Protein AF-0000000086746750 (afdb_homodimer)

Structure (mmCIF, N/CA/C/O backbone):
data_AF-0000000086746750-model_v1
#
loop_
_entity.id
_entity.type
_entity.pdbx_description
1 polymer 'Uncharacterized protein'
#
loop_
_atom_site.group_PDB
_atom_site.id
_atom_site.type_symbol
_atom_site.label_atom_id
_atom_site.label_alt_id
_atom_site.label_comp_id
_atom_site.label_asym_id
_atom_site.label_entity_id
_atom_site.label_seq_id
_atom_site.pdbx_PDB_ins_code
_atom_site.Cartn_x
_atom_site.Cartn_y
_atom_site.Cartn_z
_atom_site.occupancy
_atom_site.B_iso_or_equiv
_atom_site.auth_seq_id
_atom_site.auth_comp_id
_atom_site.auth_asym_id
_atom_site.auth_atom_id
_atom_site.pdbx_PDB_model_num
ATOM 1 N N . MET A 1 1 ? -12.242 -5.637 13.117 1 70.31 1 MET A N 1
ATOM 2 C CA . MET A 1 1 ? -11.117 -4.723 12.969 1 70.31 1 MET A CA 1
ATOM 3 C C . MET A 1 1 ? -11.594 -3.305 12.688 1 70.31 1 MET A C 1
ATOM 5 O O . MET A 1 1 ? -12.648 -3.113 12.07 1 70.31 1 MET A O 1
ATOM 9 N N . ASN A 1 2 ? -10.992 -2.262 13.422 1 93.31 2 ASN A N 1
ATOM 10 C CA . ASN A 1 2 ? -11.391 -0.88 13.164 1 93.31 2 ASN A CA 1
ATOM 11 C C . ASN A 1 2 ? -11.062 -0.456 11.734 1 93.31 2 ASN A C 1
ATOM 13 O O . ASN A 1 2 ? -10.172 -1.025 11.109 1 93.31 2 ASN A O 1
ATOM 17 N N . LYS A 1 3 ? -11.914 0.39 11.195 1 97.69 3 LYS A N 1
ATOM 18 C CA . LYS A 1 3 ? -11.719 0.911 9.844 1 97.69 3 LYS A CA 1
ATOM 19 C C . LYS A 1 3 ? -11.109 2.311 9.875 1 97.69 3 LYS A C 1
ATOM 21 O O . LYS A 1 3 ? -11.312 3.059 10.836 1 97.69 3 LYS A O 1
ATOM 26 N N . CYS A 1 4 ? -10.328 2.596 8.82 1 98.25 4 CYS A N 1
ATOM 27 C CA . CYS A 1 4 ? -9.797 3.949 8.703 1 98.25 4 CYS A CA 1
ATOM 28 C C . CYS A 1 4 ? -10.93 4.969 8.602 1 98.25 4 CYS A C 1
ATOM 30 O O . CYS A 1 4 ? -11.977 4.68 8.023 1 98.25 4 CYS A O 1
ATOM 32 N N . GLN A 1 5 ? -10.68 6.188 9.156 1 97.38 5 GLN A N 1
ATOM 33 C CA . GLN A 1 5 ? -11.664 7.266 9.125 1 97.38 5 GLN A CA 1
ATOM 34 C C . GLN A 1 5 ? -11.008 8.609 8.82 1 97.38 5 GLN A C 1
ATOM 36 O O . GLN A 1 5 ? -9.953 8.922 9.375 1 97.38 5 GLN A O 1
ATOM 41 N N . LYS A 1 6 ? -11.68 9.375 7.898 1 94.88 6 LYS A N 1
ATOM 42 C CA . LYS A 1 6 ? -11.227 10.734 7.621 1 94.88 6 LYS A CA 1
ATOM 43 C C . LYS A 1 6 ? -11.984 11.75 8.469 1 94.88 6 LYS A C 1
ATOM 45 O O . LYS A 1 6 ? -13.203 11.672 8.602 1 94.88 6 LYS A O 1
ATOM 50 N N . ASN A 1 7 ? -11.305 12.516 9.078 1 92.69 7 ASN A N 1
ATOM 51 C CA . ASN A 1 7 ? -11.844 13.672 9.781 1 92.69 7 ASN A CA 1
ATOM 52 C C . ASN A 1 7 ? -11.203 14.969 9.297 1 92.69 7 ASN A C 1
ATOM 54 O O . ASN A 1 7 ? -10.219 15.438 9.867 1 92.69 7 ASN A O 1
ATOM 58 N N . GLY A 1 8 ? -11.875 15.602 8.242 1 88.69 8 GLY A N 1
ATOM 59 C CA . GLY A 1 8 ? -11.219 16.734 7.617 1 88.69 8 GLY A CA 1
ATOM 60 C C . GLY A 1 8 ? -9.883 16.391 6.988 1 88.69 8 GLY A C 1
ATOM 61 O O . GLY A 1 8 ? -9.82 15.547 6.086 1 88.69 8 GLY A O 1
ATOM 62 N N . ASN A 1 9 ? -8.875 16.984 7.535 1 90.06 9 ASN A N 1
ATOM 63 C CA . ASN A 1 9 ? -7.539 16.766 7 1 90.06 9 ASN A CA 1
ATOM 64 C C . ASN A 1 9 ? -6.777 15.727 7.828 1 90.06 9 ASN A C 1
ATOM 66 O O . ASN A 1 9 ? -5.582 15.516 7.613 1 90.06 9 ASN A O 1
ATOM 70 N N . LYS A 1 10 ? -7.488 15.156 8.766 1 93.69 10 LYS A N 1
ATOM 71 C CA . LYS A 1 10 ? -6.863 14.172 9.648 1 93.69 10 LYS A CA 1
ATOM 72 C C . LYS A 1 10 ? -7.348 12.758 9.328 1 93.69 10 LYS A C 1
ATOM 74 O O . LYS A 1 10 ? -8.461 12.57 8.844 1 93.69 10 LYS A O 1
ATOM 79 N N . LEU A 1 11 ? -6.441 11.812 9.602 1 96.06 11 LEU A N 1
ATOM 80 C CA . LEU A 1 11 ? -6.742 10.414 9.312 1 96.06 11 LEU A CA 1
ATOM 81 C C . LEU A 1 11 ? -6.559 9.555 10.555 1 96.06 11 LEU A C 1
ATOM 83 O O . LEU A 1 11 ? -5.516 9.617 11.211 1 96.06 11 LEU A O 1
ATOM 87 N N . THR A 1 12 ? -7.641 8.852 10.953 1 97.12 12 THR A N 1
ATOM 88 C CA . THR A 1 12 ? -7.52 7.75 11.898 1 97.12 12 THR A CA 1
ATOM 89 C C . THR A 1 12 ? -7.379 6.422 11.164 1 97.12 12 THR A C 1
ATOM 91 O O . THR A 1 12 ? -8.273 6.023 10.414 1 97.12 12 THR A O 1
ATOM 94 N N . VAL A 1 13 ? -6.285 5.773 11.43 1 97.5 13 VAL A N 1
ATOM 95 C CA . VAL A 1 13 ? -5.965 4.609 10.609 1 97.5 13 VAL A CA 1
ATOM 96 C C . VAL A 1 13 ? -6.398 3.334 11.32 1 97.5 13 VAL A C 1
ATOM 98 O O . VAL A 1 13 ? -6.434 3.287 12.555 1 97.5 13 VAL A O 1
ATOM 101 N N . CYS A 1 14 ? -6.754 2.314 10.539 1 98.31 14 CYS A N 1
ATOM 102 C CA . CYS A 1 14 ? -7.066 1.003 11.102 1 98.31 14 CYS A CA 1
ATOM 103 C C . CYS A 1 14 ? -5.816 0.346 11.672 1 98.31 14 CYS A C 1
ATOM 105 O O . CYS A 1 14 ? -4.699 0.796 11.422 1 98.31 14 CYS A O 1
ATOM 107 N N . SER A 1 15 ? -5.996 -0.675 12.461 1 97.62 15 SER A N 1
ATOM 108 C CA . SER A 1 15 ? -4.898 -1.319 13.172 1 97.62 15 SER A CA 1
ATOM 109 C C . SER A 1 15 ? -3.869 -1.89 12.203 1 97.62 15 SER A C 1
ATOM 111 O O . SER A 1 15 ? -2.664 -1.781 12.438 1 97.62 15 SER A O 1
ATOM 113 N N . ALA A 1 16 ? -4.316 -2.494 11.109 1 97.5 16 ALA A N 1
ATOM 114 C CA . ALA A 1 16 ? -3.406 -3.1 10.141 1 97.5 16 ALA A CA 1
ATOM 115 C C . ALA A 1 16 ? -2.549 -2.037 9.453 1 97.5 16 ALA A C 1
ATOM 117 O O . ALA A 1 16 ? -1.34 -2.217 9.289 1 97.5 16 ALA A O 1
ATOM 118 N N . LEU A 1 17 ? -3.182 -0.925 9.07 1 98.25 17 LEU A N 1
ATOM 119 C CA . LEU A 1 17 ? -2.426 0.16 8.453 1 98.25 17 LEU A CA 1
ATOM 120 C C . LEU A 1 17 ? -1.425 0.753 9.445 1 98.25 17 LEU A C 1
ATOM 122 O O . LEU A 1 17 ? -0.284 1.043 9.078 1 98.25 17 LEU A O 1
ATOM 126 N N . ALA A 1 18 ? -1.835 0.903 10.68 1 97.75 18 ALA A N 1
ATOM 127 C CA . ALA A 1 18 ? -0.944 1.432 11.711 1 97.75 18 ALA A CA 1
ATOM 128 C C . ALA A 1 18 ? 0.327 0.594 11.82 1 97.75 18 ALA A C 1
ATOM 130 O O . ALA A 1 18 ? 1.428 1.138 11.93 1 97.75 18 ALA A O 1
ATOM 131 N N . LYS A 1 19 ? 0.16 -0.667 11.75 1 97.19 19 LYS A N 1
ATOM 132 C CA . LYS A 1 19 ? 1.289 -1.584 11.875 1 97.19 19 LYS A CA 1
ATOM 133 C C . LYS A 1 19 ? 2.186 -1.525 10.641 1 97.19 19 LYS A C 1
ATOM 135 O O . LYS A 1 19 ? 3.383 -1.804 10.727 1 97.19 19 LYS A O 1
ATOM 140 N N . ALA A 1 20 ? 1.646 -1.158 9.492 1 97.69 20 ALA A N 1
ATOM 141 C CA . ALA A 1 20 ? 2.367 -1.161 8.227 1 97.69 20 ALA A CA 1
ATOM 142 C C . ALA A 1 20 ? 3.174 0.123 8.047 1 97.69 20 ALA A C 1
ATOM 144 O O . ALA A 1 20 ? 4.082 0.184 7.215 1 97.69 20 ALA A O 1
ATOM 145 N N . LEU A 1 21 ? 2.838 1.172 8.781 1 97.44 21 LEU A N 1
ATOM 146 C CA . LEU A 1 21 ? 3.492 2.467 8.625 1 97.44 21 LEU A CA 1
ATOM 147 C C . LEU A 1 21 ? 4.906 2.434 9.195 1 97.44 21 LEU A C 1
ATOM 149 O O . LEU A 1 21 ? 5.121 1.938 10.305 1 97.44 21 LEU A O 1
ATOM 153 N N . GLU A 1 22 ? 5.855 2.967 8.359 1 95.75 22 GLU A N 1
ATOM 154 C CA . GLU A 1 22 ? 7.23 3.139 8.812 1 95.75 22 GLU A CA 1
ATOM 155 C C . GLU A 1 22 ? 7.336 4.27 9.836 1 95.75 22 GLU A C 1
ATOM 157 O O . GLU A 1 22 ? 6.59 5.246 9.766 1 95.75 22 GLU A O 1
ATOM 162 N N . PHE A 1 23 ? 8.266 4.09 10.633 1 90.25 23 PHE A N 1
ATOM 163 C CA . PHE A 1 23 ? 8.539 5.156 11.594 1 90.25 23 PHE A CA 1
ATOM 164 C C . PHE A 1 23 ? 9.32 6.289 10.945 1 90.25 23 PHE A C 1
ATOM 166 O O . PHE A 1 23 ? 10.234 6.043 10.156 1 90.25 23 PHE A O 1
ATOM 173 N N . GLY A 1 24 ? 8.914 7.504 11.273 1 87.81 24 GLY A N 1
ATOM 174 C CA . GLY A 1 24 ? 9.68 8.648 10.812 1 87.81 24 GLY A CA 1
ATOM 175 C C . GLY A 1 24 ? 9.305 9.094 9.406 1 87.81 24 GLY A C 1
ATOM 176 O O . GLY A 1 24 ? 8.367 8.562 8.812 1 87.81 24 GLY A O 1
ATOM 177 N N . SER A 1 25 ? 10.016 10.148 8.93 1 90.62 25 SER A N 1
ATOM 178 C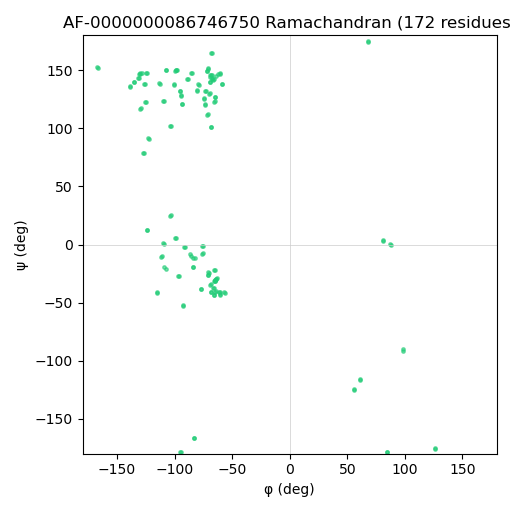 CA . SER A 1 25 ? 9.82 10.68 7.582 1 90.62 25 SER A CA 1
ATOM 179 C C . SER A 1 25 ? 10.719 9.961 6.574 1 90.62 25 SER A C 1
ATOM 181 O O . SER A 1 25 ? 11.867 9.648 6.875 1 90.62 25 SER A O 1
ATOM 183 N N . PRO A 1 26 ? 10.148 9.758 5.422 1 92.06 26 PRO A N 1
ATOM 184 C CA . PRO A 1 26 ? 10.953 9.07 4.41 1 92.06 26 PRO A CA 1
ATOM 185 C C . PRO A 1 26 ? 12.109 9.93 3.898 1 92.06 26 PRO A C 1
ATOM 187 O O . PRO A 1 26 ? 12 11.156 3.869 1 92.06 26 PRO A O 1
ATOM 190 N N . THR A 1 27 ? 13.172 9.219 3.617 1 90.69 27 THR A N 1
ATOM 191 C CA . THR A 1 27 ? 14.266 9.812 2.85 1 90.69 27 THR A CA 1
ATOM 192 C C . THR A 1 27 ? 14.125 9.477 1.367 1 90.69 27 THR A C 1
ATOM 194 O O . THR A 1 27 ? 13.188 8.789 0.965 1 90.69 27 THR A O 1
ATOM 197 N N . LYS A 1 28 ? 15.031 9.906 0.533 1 89.62 28 LYS A N 1
ATOM 198 C CA . LYS A 1 28 ? 14.969 9.688 -0.909 1 89.62 28 LYS A CA 1
ATOM 199 C C . LYS A 1 28 ? 15.094 8.203 -1.245 1 89.62 28 LYS A C 1
ATOM 201 O O . LYS A 1 28 ? 14.672 7.77 -2.318 1 89.62 28 LYS A O 1
ATOM 206 N N . ARG A 1 29 ? 15.648 7.41 -0.374 1 91.94 29 ARG A N 1
ATOM 207 C CA . ARG A 1 29 ? 15.883 6 -0.67 1 91.94 29 ARG A CA 1
ATOM 208 C C . ARG A 1 29 ? 14.945 5.109 0.146 1 91.94 29 ARG A C 1
ATOM 210 O O . ARG A 1 29 ? 15.008 3.885 0.046 1 91.94 29 ARG A O 1
ATOM 217 N N . SER A 1 30 ? 14.188 5.754 0.868 1 94.06 30 SER A N 1
ATOM 218 C CA . SER A 1 30 ? 13.297 5 1.743 1 94.06 30 SER A CA 1
ATOM 219 C C . SER A 1 30 ? 12.273 4.203 0.939 1 94.06 30 SER A C 1
ATOM 221 O O . SER A 1 30 ? 11.789 4.664 -0.097 1 94.06 30 SER A O 1
ATOM 223 N N . LYS A 1 31 ? 12 3.004 1.458 1 95.38 31 LYS A N 1
ATOM 224 C CA . LYS A 1 31 ? 10.906 2.186 0.933 1 95.38 31 LYS A CA 1
ATOM 225 C C . LYS A 1 31 ? 9.93 1.796 2.037 1 95.38 31 LYS A C 1
ATOM 227 O O . LYS A 1 31 ? 10.32 1.642 3.195 1 95.38 31 LYS A O 1
ATOM 232 N N . GLY A 1 32 ? 8.68 1.686 1.651 1 96.81 32 GLY A N 1
ATOM 233 C CA . GLY A 1 32 ? 7.637 1.344 2.609 1 96.81 32 GLY A CA 1
ATOM 234 C C . GLY A 1 32 ? 6.484 2.33 2.615 1 96.81 32 GLY A C 1
ATOM 235 O O . GLY A 1 32 ? 6.383 3.18 1.729 1 96.81 32 GLY A O 1
ATOM 236 N N . LEU A 1 33 ? 5.566 2.162 3.488 1 97.69 33 LEU A N 1
ATOM 237 C CA . LEU A 1 33 ? 4.418 3.041 3.699 1 97.69 33 LEU A CA 1
ATOM 238 C C . LEU A 1 33 ? 4.703 4.047 4.812 1 97.69 33 LEU A C 1
ATOM 240 O O . LEU A 1 33 ? 5.195 3.676 5.879 1 97.69 33 LEU A O 1
ATOM 244 N N . PHE A 1 34 ? 4.395 5.32 4.492 1 97.31 34 PHE A N 1
ATOM 245 C CA . PHE A 1 34 ? 4.715 6.383 5.438 1 97.31 34 PHE A CA 1
ATOM 246 C C . PHE A 1 34 ? 3.508 7.281 5.672 1 97.31 34 PHE A C 1
ATOM 248 O O . PHE A 1 34 ? 2.688 7.473 4.77 1 97.31 34 PHE A O 1
ATOM 255 N N . LEU A 1 35 ? 3.406 7.777 6.848 1 96.5 35 LEU A N 1
ATOM 256 C CA . LEU A 1 35 ? 2.535 8.891 7.215 1 96.5 35 LEU A CA 1
ATOM 257 C C . LEU A 1 35 ? 3.322 9.984 7.918 1 96.5 35 LEU A C 1
ATOM 259 O O . LEU A 1 35 ? 3.277 10.102 9.148 1 96.5 35 LEU A O 1
ATOM 263 N N . PRO A 1 36 ? 4.012 10.75 7.074 1 91.62 36 PRO A N 1
ATOM 264 C CA . PRO A 1 36 ? 4.855 11.773 7.703 1 91.62 36 PRO A CA 1
ATOM 265 C C . PRO A 1 36 ? 4.043 12.859 8.398 1 91.62 36 PRO A C 1
ATOM 267 O O . PRO A 1 36 ? 2.961 13.227 7.934 1 91.62 36 PRO A O 1
ATOM 270 N N . MET A 1 37 ? 4.559 13.258 9.453 1 87.19 37 MET A N 1
ATOM 271 C CA . MET A 1 37 ? 3.953 14.406 10.133 1 87.19 37 MET A CA 1
ATOM 272 C C . MET A 1 37 ? 4.262 15.703 9.391 1 87.19 37 MET A C 1
ATOM 274 O O . MET A 1 37 ? 5.418 15.977 9.062 1 87.19 37 MET A O 1
ATOM 278 N N . ARG A 1 38 ? 3.229 16.438 9.039 1 85.06 38 ARG A N 1
ATOM 279 C CA . ARG A 1 38 ? 3.371 17.734 8.383 1 85.06 38 ARG A CA 1
ATOM 280 C C . ARG A 1 38 ? 2.889 18.859 9.289 1 85.06 38 ARG A C 1
ATOM 282 O O . ARG A 1 38 ? 1.934 18.688 10.047 1 85.06 38 ARG A O 1
ATOM 289 N N . PHE A 1 39 ? 3.641 19.922 9.297 1 85.88 39 PHE A N 1
ATOM 290 C CA . PHE A 1 39 ? 3.273 21.078 10.102 1 85.88 39 PHE A CA 1
ATOM 291 C C . PHE A 1 39 ? 3.217 22.344 9.25 1 85.88 39 PHE A C 1
ATOM 293 O O . PHE A 1 39 ? 4.008 22.5 8.312 1 85.88 39 PHE A O 1
ATOM 300 N N . ASN A 1 40 ? 2.119 23.141 9.57 1 83.44 40 ASN A N 1
ATOM 301 C CA . ASN A 1 40 ? 2.107 24.484 9.008 1 83.44 40 ASN A CA 1
ATOM 302 C C . ASN A 1 40 ? 3.154 25.375 9.664 1 83.44 40 ASN A C 1
ATOM 304 O O . ASN A 1 40 ? 3.025 25.734 10.844 1 83.44 40 ASN A O 1
ATOM 308 N N . ILE A 1 41 ? 4.113 25.703 8.875 1 84.5 41 ILE A N 1
ATOM 309 C CA . ILE A 1 41 ? 5.234 26.438 9.445 1 84.5 41 ILE A CA 1
ATOM 310 C C . ILE A 1 41 ? 4.758 27.797 9.945 1 84.5 41 ILE A C 1
ATOM 312 O O . ILE A 1 41 ? 5.293 28.328 10.922 1 84.5 41 ILE A O 1
ATOM 316 N N . LYS A 1 42 ? 3.766 28.312 9.336 1 87.81 42 LYS A N 1
ATOM 317 C CA . LYS A 1 42 ? 3.271 29.641 9.688 1 87.81 42 LYS A CA 1
ATOM 318 C C . LYS A 1 42 ? 2.455 29.594 10.977 1 87.81 42 LYS A C 1
ATOM 320 O O . LYS A 1 42 ? 2.555 30.5 11.812 1 87.81 42 LYS A O 1
ATOM 325 N N . THR A 1 43 ? 1.677 28.578 11.18 1 87.38 43 THR A N 1
ATOM 326 C CA . THR A 1 43 ? 0.743 28.531 12.297 1 87.38 43 THR A CA 1
ATOM 327 C C . THR A 1 43 ? 1.212 27.547 13.367 1 87.38 43 THR A C 1
ATOM 329 O O . THR A 1 43 ? 0.784 27.625 14.516 1 87.38 43 THR A O 1
ATOM 332 N N . GLY A 1 44 ? 2.033 26.656 13.008 1 84.94 44 GLY A N 1
ATOM 333 C CA . GLY A 1 44 ? 2.486 25.625 13.914 1 84.94 44 GLY A CA 1
ATOM 334 C C . GLY A 1 44 ? 1.502 24.469 14.047 1 84.94 44 GLY A C 1
ATOM 335 O O . GLY A 1 44 ? 1.748 23.516 14.789 1 84.94 44 GLY A O 1
ATOM 336 N N . GLU A 1 45 ? 0.424 24.531 13.289 1 87 45 GLU A N 1
ATOM 337 C CA . GLU A 1 45 ? -0.6 23.5 13.367 1 87 45 GLU A CA 1
ATOM 338 C C . GLU A 1 45 ? -0.259 22.312 12.469 1 87 45 GLU A C 1
ATOM 340 O O . GLU A 1 45 ? 0.386 22.484 11.43 1 87 45 GLU A O 1
ATOM 345 N N . PRO A 1 46 ? -0.71 21.125 12.992 1 87.19 46 PRO A N 1
ATOM 346 C CA . PRO A 1 46 ? -0.494 19.969 12.117 1 87.19 46 PRO A CA 1
ATOM 347 C C . PRO A 1 46 ? -1.171 20.109 10.758 1 87.19 46 PRO A C 1
ATOM 349 O O . PRO A 1 46 ? -2.281 20.641 10.672 1 87.19 46 PRO A O 1
ATOM 352 N N . GLY A 1 47 ? -0.378 19.688 9.781 1 89.12 47 GLY A N 1
ATOM 353 C CA . GLY A 1 47 ? -0.894 19.75 8.422 1 89.12 47 GLY A CA 1
ATOM 354 C C . GLY A 1 47 ? -1.754 18.547 8.062 1 89.12 47 GLY A C 1
ATOM 355 O O . GLY A 1 47 ? -2.295 17.875 8.945 1 89.12 47 GLY A O 1
ATOM 356 N N . THR A 1 48 ? -2.047 18.375 6.777 1 92.5 48 THR A N 1
ATOM 357 C CA . THR A 1 48 ? -2.881 17.297 6.234 1 92.5 48 THR A CA 1
ATOM 358 C C . THR A 1 48 ? -2.178 15.953 6.344 1 92.5 48 THR A C 1
ATOM 360 O O . THR A 1 48 ? -0.98 15.852 6.07 1 92.5 48 THR A O 1
ATOM 363 N N . ASP A 1 49 ? -2.938 14.961 6.895 1 94 49 ASP A N 1
ATOM 364 C CA . ASP A 1 49 ? -2.418 13.594 6.91 1 94 49 ASP A CA 1
ATOM 365 C C . ASP A 1 49 ? -2.461 12.977 5.516 1 94 49 ASP A C 1
ATOM 367 O O . ASP A 1 49 ? -3.523 12.906 4.895 1 94 49 ASP A O 1
ATOM 371 N N . ILE A 1 50 ? -1.275 12.578 5.016 1 94.81 50 ILE A N 1
ATOM 372 C CA . ILE A 1 50 ? -1.17 11.938 3.709 1 94.81 50 ILE A CA 1
ATOM 373 C C . ILE A 1 50 ? -0.344 10.656 3.83 1 94.81 50 ILE A C 1
ATOM 375 O O . ILE A 1 50 ? 0.823 10.703 4.223 1 94.81 50 ILE A O 1
ATOM 379 N N . VAL A 1 51 ? -1.051 9.578 3.531 1 97 51 VAL A N 1
ATOM 380 C CA . VAL A 1 51 ? -0.293 8.336 3.463 1 97 51 VAL A CA 1
ATOM 381 C C . VAL A 1 51 ? 0.419 8.242 2.115 1 97 51 VAL A C 1
ATOM 383 O O . VAL A 1 51 ? -0.186 8.477 1.067 1 97 51 VAL A O 1
ATOM 386 N N . GLN A 1 52 ? 1.647 7.914 2.168 1 96.56 52 GLN A N 1
ATOM 387 C CA . GLN A 1 52 ? 2.385 7.805 0.913 1 96.56 52 GLN A CA 1
ATOM 388 C C . GLN A 1 52 ? 3.143 6.484 0.832 1 96.56 52 GLN A C 1
ATOM 390 O O . GLN A 1 52 ? 3.605 5.965 1.85 1 96.56 52 GLN A O 1
ATOM 395 N N . LEU A 1 53 ? 3.252 6.016 -0.372 1 97.81 53 LEU A N 1
ATOM 396 C CA . LEU A 1 53 ? 3.98 4.789 -0.672 1 97.81 53 LEU A CA 1
ATOM 397 C C . LEU A 1 53 ? 5.277 5.094 -1.417 1 97.81 53 LEU A C 1
ATOM 399 O O . LEU A 1 53 ? 5.273 5.855 -2.387 1 97.81 53 LEU A O 1
ATOM 403 N N . HIS A 1 54 ? 6.387 4.633 -0.834 1 97.56 54 HIS A N 1
ATOM 404 C CA . HIS A 1 54 ? 7.672 4.617 -1.527 1 97.56 54 HIS A CA 1
ATOM 405 C C . HIS A 1 54 ? 8.023 3.213 -1.998 1 97.56 54 HIS A C 1
ATOM 407 O O . HIS A 1 54 ? 8.406 2.359 -1.189 1 97.56 54 HIS A O 1
ATOM 413 N N . SER A 1 55 ? 7.828 3.002 -3.26 1 97.25 55 SER A N 1
ATOM 414 C CA . SER A 1 55 ? 8.023 1.679 -3.842 1 97.25 55 SER A CA 1
ATOM 415 C C . SER A 1 55 ? 8.047 1.741 -5.363 1 97.25 55 SER A C 1
ATOM 417 O O . SER A 1 55 ? 7.375 2.584 -5.965 1 97.25 55 SER A O 1
ATOM 419 N N . GLY A 1 56 ? 8.75 0.791 -6.008 1 95.75 56 GLY A N 1
ATOM 420 C CA . GLY A 1 56 ? 8.789 0.727 -7.461 1 95.75 56 GLY A CA 1
ATOM 421 C C . GLY A 1 56 ? 9.258 2.02 -8.102 1 95.75 56 GLY A C 1
ATOM 422 O O . GLY A 1 56 ? 10.312 2.553 -7.738 1 95.75 56 GLY A O 1
ATOM 423 N N . GLU A 1 57 ? 8.438 2.521 -8.961 1 95.75 57 GLU A N 1
ATOM 424 C CA . GLU A 1 57 ? 8.789 3.746 -9.664 1 95.75 57 GLU A CA 1
ATOM 425 C C . GLU A 1 57 ? 8.625 4.969 -8.773 1 95.75 57 GLU A C 1
ATOM 427 O O . GLU A 1 57 ? 9.055 6.07 -9.125 1 95.75 57 GLU A O 1
ATOM 432 N N . PHE A 1 58 ? 8.078 4.781 -7.648 1 94.31 58 PHE A N 1
ATOM 433 C CA . PHE A 1 58 ? 7.77 5.914 -6.785 1 94.31 58 PHE A CA 1
ATOM 434 C C . PHE A 1 58 ? 8.789 6.031 -5.656 1 94.31 58 PHE A C 1
ATOM 436 O O . PHE A 1 58 ? 8.477 6.539 -4.582 1 94.31 58 PHE A O 1
ATOM 443 N N . ILE A 1 59 ? 9.914 5.562 -5.855 1 85.81 59 ILE A N 1
ATOM 444 C CA . ILE A 1 59 ? 10.992 5.785 -4.898 1 85.81 59 ILE A CA 1
ATOM 445 C C . ILE A 1 59 ? 11.398 7.258 -4.914 1 85.81 59 ILE A C 1
ATOM 447 O O . ILE A 1 59 ? 11.352 7.91 -5.957 1 85.81 59 ILE A O 1
ATOM 451 N N . GLY A 1 60 ? 11.805 7.848 -3.754 1 86.38 60 GLY A N 1
ATOM 452 C CA . GLY A 1 60 ? 12.125 9.266 -3.664 1 86.38 60 GLY A CA 1
ATOM 453 C C . GLY A 1 60 ? 10.984 10.094 -3.104 1 86.38 60 GLY A C 1
ATOM 454 O O . GLY A 1 60 ? 10.758 10.109 -1.891 1 86.38 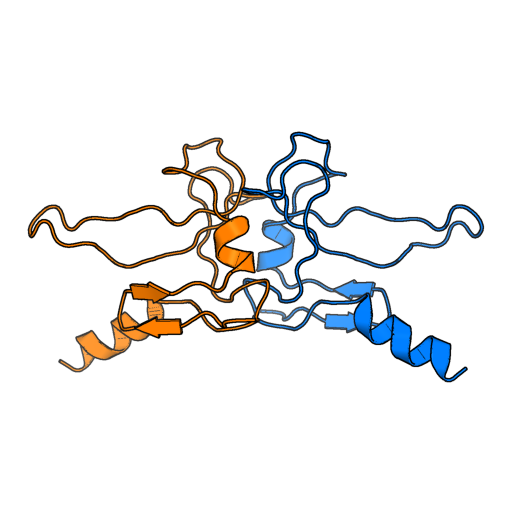60 GLY A O 1
ATOM 455 N N . SER A 1 61 ? 10.148 10.586 -4.086 1 86.81 61 SER A N 1
ATOM 456 C CA . SER A 1 61 ? 9.102 11.5 -3.65 1 86.81 61 SER A CA 1
ATOM 457 C C . SER A 1 61 ? 7.895 10.742 -3.111 1 86.81 61 SER A C 1
ATOM 459 O O . SER A 1 61 ? 7.047 11.328 -2.426 1 86.81 61 SER A O 1
ATOM 461 N N . GLY A 1 62 ? 7.883 9.453 -3.344 1 93.31 62 GLY A N 1
ATOM 462 C CA . GLY A 1 62 ? 6.715 8.688 -2.949 1 93.31 62 GLY A CA 1
ATOM 463 C C . GLY A 1 62 ? 5.48 9.016 -3.768 1 93.31 62 GLY A C 1
ATOM 464 O O . GLY A 1 62 ? 5.539 9.836 -4.688 1 93.31 62 GLY A O 1
ATOM 465 N N . VAL A 1 63 ? 4.441 8.281 -3.508 1 96.06 63 VAL A N 1
ATOM 466 C CA . VAL A 1 63 ? 3.141 8.516 -4.125 1 96.06 63 VAL A CA 1
ATOM 467 C C . VAL A 1 63 ? 2.043 8.43 -3.068 1 96.06 63 VAL A C 1
ATOM 469 O O . VAL A 1 63 ? 2.098 7.574 -2.18 1 96.06 63 VAL A O 1
ATOM 472 N N . MET A 1 64 ? 1.105 9.344 -3.221 1 95.94 64 MET A N 1
ATOM 473 C CA . MET A 1 64 ? -0.027 9.312 -2.301 1 95.94 64 MET A CA 1
ATOM 474 C C . MET A 1 64 ? -0.9 8.086 -2.555 1 95.94 64 MET A C 1
ATOM 476 O O . MET A 1 64 ? -1.153 7.727 -3.705 1 95.94 64 MET A O 1
ATOM 480 N N . VAL A 1 65 ? -1.363 7.5 -1.422 1 96.38 65 VAL A N 1
ATOM 481 C CA . VAL A 1 65 ? -2.289 6.375 -1.509 1 96.38 65 VAL A CA 1
ATOM 482 C C . VAL A 1 65 ? -3.715 6.855 -1.252 1 96.38 65 VAL A C 1
ATOM 484 O O . VAL A 1 65 ? -3.957 7.629 -0.322 1 96.38 65 VAL A O 1
ATOM 487 N N . ASP A 1 66 ? -4.652 6.344 -2.072 1 96.62 66 ASP A N 1
ATOM 488 C CA . ASP A 1 66 ? -6.023 6.84 -2.016 1 96.62 66 ASP A CA 1
ATOM 489 C C . ASP A 1 66 ? -6.895 5.949 -1.135 1 96.62 66 ASP A C 1
ATOM 491 O O . ASP A 1 66 ? -7.887 6.406 -0.567 1 96.62 66 ASP A O 1
ATOM 495 N N . TYR A 1 67 ? -6.539 4.73 -1.036 1 98.06 67 TYR A N 1
ATOM 496 C CA . TYR A 1 67 ? -7.34 3.75 -0.312 1 98.06 67 TYR A CA 1
ATOM 497 C C . TYR A 1 67 ? -6.477 2.941 0.65 1 98.06 67 TYR A C 1
ATOM 499 O O . TYR A 1 67 ? -5.328 2.623 0.343 1 98.06 67 TYR A O 1
ATOM 507 N N . CYS A 1 68 ? -7.051 2.625 1.783 1 98.5 68 CYS A N 1
ATOM 508 C CA . CYS A 1 68 ? -6.359 1.733 2.705 1 98.5 68 CYS A CA 1
ATOM 509 C C . CYS A 1 68 ? -6.199 0.342 2.105 1 98.5 68 CYS A C 1
ATOM 511 O O . CYS A 1 68 ? -7.188 -0.293 1.731 1 98.5 68 CYS A O 1
ATOM 513 N N . PRO A 1 69 ? -5.031 -0.135 2.092 1 98.19 69 PRO A N 1
ATOM 514 C CA . PRO A 1 69 ? -4.836 -1.441 1.459 1 98.19 69 PRO A CA 1
ATOM 515 C C . PRO A 1 69 ? -5.328 -2.598 2.324 1 98.19 69 PRO A C 1
ATOM 517 O O . PRO A 1 69 ? -5.352 -3.744 1.874 1 98.19 69 PRO A O 1
ATOM 520 N N . PHE A 1 70 ? -5.812 -2.355 3.477 1 98 70 PHE A N 1
ATOM 521 C CA . PHE A 1 70 ? -6.191 -3.422 4.395 1 98 70 PHE A CA 1
ATOM 522 C C . PHE A 1 70 ? -7.691 -3.412 4.645 1 98 70 PHE A C 1
ATOM 524 O O . PHE A 1 70 ? -8.328 -4.469 4.676 1 98 70 PHE A O 1
ATOM 531 N N . CYS A 1 71 ? -8.227 -2.217 4.805 1 97.94 71 CYS A N 1
ATOM 532 C CA . CYS A 1 71 ? -9.648 -2.199 5.129 1 97.94 71 CYS A CA 1
ATOM 533 C C . CYS A 1 71 ? -10.469 -1.638 3.973 1 97.94 71 CYS A C 1
ATOM 535 O O . CYS A 1 71 ? -11.703 -1.634 4.023 1 97.94 71 CYS A O 1
ATOM 537 N N . GLY A 1 72 ? -9.836 -1.064 2.959 1 97.75 72 GLY A N 1
ATOM 538 C CA . GLY A 1 72 ? -10.5 -0.691 1.719 1 97.75 72 GLY A CA 1
ATOM 539 C C . GLY A 1 72 ? -11.109 0.699 1.761 1 97.75 72 GLY A C 1
ATOM 540 O O . GLY A 1 72 ? -11.617 1.191 0.75 1 97.75 72 GLY A O 1
ATOM 541 N N . GLN A 1 73 ? -10.977 1.369 2.869 1 98.25 73 GLN A N 1
ATOM 542 C CA . GLN A 1 73 ? -11.586 2.689 3.014 1 98.25 73 GLN A CA 1
ATOM 543 C C . GLN A 1 73 ? -10.852 3.729 2.174 1 98.25 73 GLN A C 1
ATOM 545 O O . GLN A 1 73 ? -9.633 3.645 2.002 1 98.25 73 GLN A O 1
ATOM 550 N N . ASP A 1 74 ? -11.578 4.758 1.692 1 97.19 74 ASP A N 1
ATOM 551 C CA . ASP A 1 74 ? -10.992 5.957 1.105 1 97.19 74 ASP A CA 1
ATOM 552 C C . ASP A 1 74 ? -10.211 6.758 2.148 1 97.19 74 ASP A C 1
ATOM 554 O O . ASP A 1 74 ? -10.773 7.172 3.166 1 97.19 74 ASP A O 1
ATOM 558 N N . ILE A 1 75 ? -8.953 6.98 1.86 1 97.25 75 ILE A N 1
ATOM 559 C CA . ILE A 1 75 ? -8.156 7.672 2.871 1 97.25 75 ILE A CA 1
ATOM 560 C C . ILE A 1 75 ? -7.527 8.922 2.268 1 97.25 75 ILE A C 1
ATOM 562 O O . ILE A 1 75 ? -6.578 9.477 2.824 1 97.25 75 ILE A O 1
ATOM 566 N N . ASP A 1 76 ? -7.941 9.375 1.08 1 95.94 76 ASP A N 1
ATOM 567 C CA . ASP A 1 76 ? -7.5 10.609 0.449 1 95.94 76 ASP A CA 1
ATOM 568 C C . ASP A 1 76 ? -8.008 11.828 1.214 1 95.94 76 ASP A C 1
ATOM 570 O O . ASP A 1 76 ? -9.172 12.219 1.077 1 95.94 76 ASP A O 1
ATOM 574 N N . THR A 1 77 ? -7.191 12.383 1.962 1 94.19 77 THR A N 1
ATOM 575 C CA . THR A 1 77 ? -7.566 13.539 2.762 1 94.19 77 THR A CA 1
ATOM 576 C C . THR A 1 77 ? -7.27 14.836 2.008 1 94.19 77 THR A C 1
ATOM 578 O O . THR A 1 77 ? -7.5 15.93 2.527 1 94.19 77 THR A O 1
ATOM 581 N N . VAL A 1 78 ? -6.723 14.805 0.833 1 89 78 VAL A N 1
ATOM 582 C CA . VAL A 1 78 ? -6.297 15.969 0.074 1 89 78 VAL A CA 1
ATOM 583 C C . VAL A 1 78 ? -7.418 16.422 -0.861 1 89 78 VAL A C 1
ATOM 585 O O . VAL A 1 78 ? -7.73 17.609 -0.938 1 89 78 VAL A O 1
ATOM 588 N N . SER A 1 79 ? -8.008 15.539 -1.719 1 78.75 79 SER A N 1
ATOM 589 C CA . SER A 1 79 ? -8.984 15.883 -2.748 1 78.75 79 SER A CA 1
ATOM 590 C C . SER A 1 79 ? -10.234 16.516 -2.141 1 78.75 79 SER A C 1
ATOM 592 O O . SER A 1 79 ? -10.875 17.359 -2.768 1 78.75 79 SER A O 1
ATOM 594 N N . HIS A 1 80 ? -10.758 15.992 -1.051 1 61.56 80 HIS A N 1
ATOM 595 C CA . HIS A 1 80 ? -11.992 16.594 -0.557 1 61.56 80 HIS A CA 1
ATOM 596 C C . HIS A 1 80 ? -11.727 17.984 0.021 1 61.56 80 HIS A C 1
ATOM 598 O O . HIS A 1 80 ? -12.672 18.75 0.278 1 61.56 80 HIS A O 1
ATOM 604 N N . GLN A 1 81 ? -10.531 18.125 0.408 1 57.97 81 GLN A N 1
ATOM 605 C CA . GLN A 1 81 ? -10.281 19.469 0.927 1 57.97 81 GLN A CA 1
ATOM 606 C C . GLN A 1 81 ? -10.445 20.531 -0.165 1 57.97 81 GLN A C 1
ATOM 608 O O . GLN A 1 81 ? -10.852 21.656 0.113 1 57.97 81 GLN A O 1
ATOM 613 N N . LYS A 1 82 ? -10.188 20.156 -1.368 1 50.66 82 LYS A N 1
ATOM 614 C CA . LYS A 1 82 ? -10.289 21.172 -2.412 1 50.66 82 LYS A CA 1
ATOM 615 C C . LYS A 1 82 ? -11.734 21.625 -2.584 1 50.66 82 LYS A C 1
ATOM 617 O O . LYS A 1 82 ? -11.984 22.781 -2.92 1 50.66 82 LYS A O 1
ATOM 622 N N . HIS A 1 83 ? -12.594 20.719 -2.461 1 46.94 83 HIS A N 1
ATOM 623 C CA . HIS A 1 83 ? -13.93 21.203 -2.766 1 46.94 83 HIS A CA 1
ATOM 624 C C . HIS A 1 83 ? -14.414 22.188 -1.694 1 46.94 83 HIS A C 1
ATOM 626 O O . HIS A 1 83 ? -15.32 22.984 -1.94 1 46.94 83 HIS A O 1
ATOM 632 N N . SER A 1 84 ? -14 21.875 -0.534 1 43.81 84 SER A N 1
ATOM 633 C CA . SER A 1 84 ? -14.594 22.781 0.444 1 43.81 84 SER A CA 1
ATOM 634 C C . SER A 1 84 ? -14.039 24.203 0.285 1 43.81 84 SER A C 1
ATOM 636 O O . SER A 1 84 ? -14.727 25.172 0.594 1 43.81 84 SER A O 1
ATOM 638 N N . LYS A 1 85 ? -12.742 24.359 0.047 1 43.75 85 LYS A N 1
ATOM 639 C CA . LYS A 1 85 ? -12.297 25.75 0.006 1 43.75 85 LYS A CA 1
ATOM 640 C C . LYS A 1 85 ? -12.922 26.5 -1.17 1 43.75 85 LYS A C 1
ATOM 642 O O . LYS A 1 85 ? -12.836 27.734 -1.255 1 43.75 85 LYS A O 1
ATOM 647 N N . ALA A 1 86 ? -13.203 25.844 -2.283 1 43.88 86 ALA A N 1
ATOM 648 C CA . ALA A 1 86 ? -13.719 26.625 -3.408 1 43.88 86 ALA A CA 1
ATOM 649 C C . ALA A 1 86 ? -15.086 27.219 -3.078 1 43.88 86 ALA A C 1
ATOM 651 O O . ALA A 1 86 ? -15.484 28.234 -3.658 1 43.88 86 ALA A O 1
ATOM 652 N N . ASN A 1 87 ? -15.719 26.547 -2.32 1 40.91 87 ASN A N 1
ATOM 653 C CA . ASN A 1 87 ? -17.047 27.109 -2.115 1 40.91 87 ASN A CA 1
ATOM 654 C C . ASN A 1 87 ? -17.047 28.172 -1.01 1 40.91 87 ASN A C 1
ATOM 656 O O . ASN A 1 87 ? -18.109 28.656 -0.608 1 40.91 87 ASN A O 1
ATOM 660 N N . GLU A 1 88 ? -15.867 28.172 -0.356 1 37.09 88 GLU A N 1
ATOM 661 C CA . GLU A 1 88 ? -15.93 29.312 0.562 1 37.09 88 GLU A CA 1
ATOM 662 C C . GLU A 1 88 ? -15.438 30.594 -0.105 1 37.09 88 GLU A C 1
ATOM 664 O O . GLU A 1 88 ? -14.508 30.562 -0.912 1 37.09 88 GLU A O 1
ATOM 669 N N . MET B 1 1 ? -8.516 5.746 -15.852 1 69.94 1 MET B N 1
ATOM 670 C CA . MET B 1 1 ? -7.48 4.805 -15.43 1 69.94 1 MET B CA 1
ATOM 671 C C . MET B 1 1 ? -8.062 3.406 -15.242 1 69.94 1 MET B C 1
ATOM 673 O O . MET B 1 1 ? -9.234 3.258 -14.906 1 69.94 1 MET B O 1
ATOM 677 N N . ASN B 1 2 ? -7.312 2.326 -15.781 1 93.19 2 ASN B N 1
ATOM 678 C CA . ASN B 1 2 ? -7.805 0.961 -15.617 1 93.19 2 ASN B CA 1
ATOM 679 C C . ASN B 1 2 ? -7.844 0.546 -14.156 1 93.19 2 ASN B C 1
ATOM 681 O O . ASN B 1 2 ? -7.098 1.081 -13.328 1 93.19 2 ASN B O 1
ATOM 685 N N . LYS B 1 3 ? -8.836 -0.245 -13.812 1 97.62 3 LYS B N 1
ATOM 686 C CA . LYS B 1 3 ? -8.992 -0.756 -12.453 1 97.62 3 LYS B CA 1
ATOM 687 C C . LYS B 1 3 ? -8.453 -2.18 -12.336 1 97.62 3 LYS B C 1
ATOM 689 O O . LYS B 1 3 ? -8.445 -2.928 -13.312 1 97.62 3 LYS B O 1
ATOM 694 N N . CYS B 1 4 ? -7.969 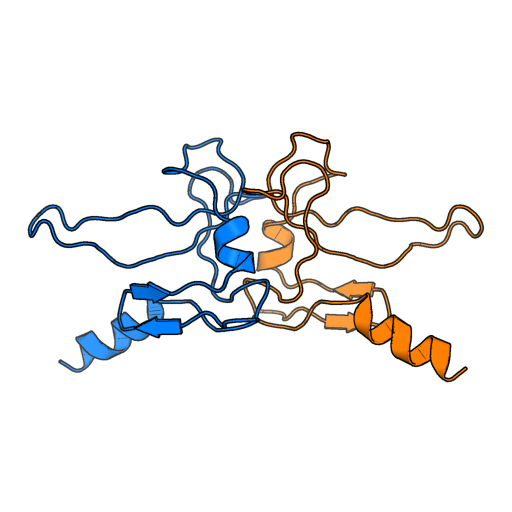-2.486 -11.125 1 98.19 4 CYS B N 1
ATOM 695 C CA . CYS B 1 4 ? -7.543 -3.859 -10.883 1 98.19 4 CYS B CA 1
ATOM 696 C C . CYS B 1 4 ? -8.703 -4.828 -11.062 1 98.19 4 CYS B C 1
ATOM 698 O O . CYS B 1 4 ? -9.85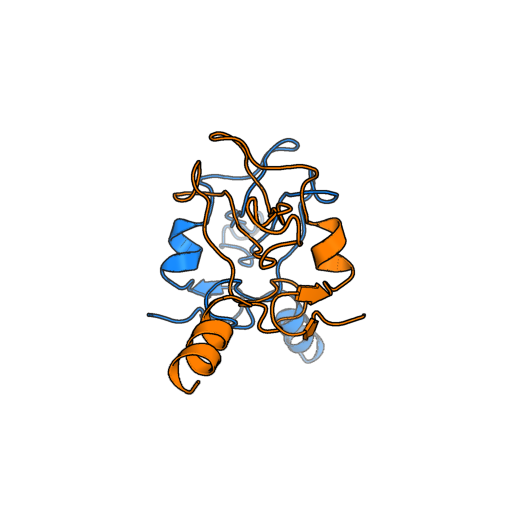2 -4.496 -10.758 1 98.19 4 CYS B O 1
ATOM 700 N N . GLN B 1 5 ? -8.391 -6.051 -11.547 1 97.31 5 GLN B N 1
ATOM 701 C CA . GLN B 1 5 ? -9.398 -7.086 -11.758 1 97.31 5 GLN B CA 1
ATOM 702 C C . GLN B 1 5 ? -8.891 -8.453 -11.312 1 97.31 5 GLN B C 1
ATOM 704 O O . GLN B 1 5 ? -7.742 -8.812 -11.594 1 97.31 5 GLN B O 1
ATOM 709 N N . LYS B 1 6 ? -9.805 -9.195 -10.586 1 94.94 6 LYS B N 1
ATOM 710 C CA . LYS B 1 6 ? -9.484 -10.578 -10.211 1 94.94 6 LYS B CA 1
ATOM 711 C C . LYS B 1 6 ? -10.055 -11.562 -11.227 1 94.94 6 LYS B C 1
ATOM 713 O O . LYS B 1 6 ? -11.203 -11.438 -11.648 1 94.94 6 LYS B O 1
ATOM 718 N N . ASN B 1 7 ? -9.266 -12.344 -11.656 1 92.62 7 ASN B N 1
ATOM 719 C CA . ASN B 1 7 ? -9.664 -13.484 -12.477 1 92.62 7 ASN B CA 1
ATOM 720 C C . ASN B 1 7 ? -9.219 -14.805 -11.859 1 92.62 7 ASN B C 1
ATOM 722 O O . ASN B 1 7 ? -8.141 -15.305 -12.172 1 92.62 7 ASN B O 1
ATOM 726 N N . GLY B 1 8 ? -10.148 -15.398 -11 1 88.69 8 GLY B N 1
ATOM 727 C CA . GLY B 1 8 ? -9.711 -16.562 -10.242 1 88.69 8 GLY B CA 1
ATOM 728 C C . GLY B 1 8 ? -8.555 -16.266 -9.305 1 88.69 8 GLY B C 1
ATOM 729 O O . GLY B 1 8 ? -8.688 -15.438 -8.398 1 88.69 8 GLY B O 1
ATOM 730 N N . ASN B 1 9 ? -7.48 -16.906 -9.602 1 90.12 9 ASN B N 1
ATOM 731 C CA . ASN B 1 9 ? -6.309 -16.734 -8.758 1 90.12 9 ASN B CA 1
ATOM 732 C C . ASN B 1 9 ? -5.32 -15.742 -9.367 1 90.12 9 ASN B C 1
ATOM 734 O O . ASN B 1 9 ? -4.199 -15.594 -8.875 1 90.12 9 ASN B O 1
ATOM 738 N N . LYS B 1 10 ? -5.754 -15.148 -10.453 1 93.69 10 LYS B N 1
ATOM 739 C CA . LYS B 1 10 ? -4.895 -14.195 -11.148 1 93.69 10 LYS B CA 1
ATOM 740 C C . LYS B 1 10 ? -5.383 -12.758 -10.945 1 93.69 10 LYS B C 1
ATOM 742 O O . LYS B 1 10 ? -6.578 -12.531 -10.75 1 93.69 10 LYS B O 1
ATOM 747 N N . LEU B 1 11 ? -4.418 -11.867 -10.977 1 96 11 LEU B N 1
ATOM 748 C CA . LEU B 1 11 ? -4.719 -10.453 -10.766 1 96 11 LEU B CA 1
ATOM 749 C C . LEU B 1 11 ? -4.203 -9.609 -11.922 1 96 11 LEU B C 1
ATOM 751 O O . LEU B 1 11 ? -3.039 -9.719 -12.312 1 96 11 LEU B O 1
ATOM 755 N N . THR B 1 12 ? -5.113 -8.859 -12.57 1 97.06 12 THR B N 1
ATOM 756 C CA . THR B 1 12 ? -4.723 -7.77 -13.461 1 97.06 12 THR B CA 1
ATOM 757 C C . THR B 1 12 ? -4.707 -6.441 -12.711 1 97.06 12 THR B C 1
ATOM 759 O O . THR B 1 12 ? -5.738 -6.004 -12.188 1 97.06 12 THR B O 1
ATOM 762 N N . VAL B 1 13 ? -3.557 -5.836 -12.703 1 97.5 13 VAL B N 1
ATOM 763 C CA . VAL B 1 13 ? -3.396 -4.688 -11.82 1 97.5 13 VAL B CA 1
ATOM 764 C C . VAL B 1 13 ? -3.586 -3.395 -12.609 1 97.5 13 VAL B C 1
ATOM 766 O O . VAL B 1 13 ? -3.314 -3.352 -13.812 1 97.5 13 VAL B O 1
ATOM 769 N N . CYS B 1 14 ? -4.074 -2.357 -11.938 1 98.31 14 CYS B N 1
ATOM 770 C CA . CYS B 1 14 ? -4.18 -1.034 -12.539 1 98.31 14 CYS B CA 1
ATOM 771 C C . CYS B 1 14 ? -2.801 -0.436 -12.789 1 98.31 14 CYS B C 1
ATOM 773 O O . CYS B 1 14 ? -1.801 -0.932 -12.266 1 98.31 14 CYS B O 1
ATOM 775 N N . SER B 1 15 ? -2.736 0.59 -13.594 1 97.62 15 SER B N 1
ATOM 776 C CA . SER B 1 15 ? -1.47 1.185 -14.008 1 97.62 15 SER B CA 1
ATOM 777 C C . SER B 1 15 ? -0.689 1.717 -12.812 1 97.62 15 SER B C 1
ATOM 779 O O . SER B 1 15 ? 0.531 1.558 -12.742 1 97.62 15 SER B O 1
ATOM 781 N N . ALA B 1 16 ? -1.364 2.35 -11.859 1 97.5 16 ALA B N 1
ATOM 782 C CA . ALA B 1 16 ? -0.693 2.922 -10.695 1 97.5 16 ALA B CA 1
ATOM 783 C C . ALA B 1 16 ? -0.077 1.83 -9.82 1 97.5 16 ALA B C 1
ATOM 785 O O . ALA B 1 16 ? 1.062 1.959 -9.367 1 97.5 16 ALA B O 1
ATOM 786 N N . LEU B 1 17 ? -0.831 0.747 -9.609 1 98.25 17 LEU B N 1
ATOM 787 C CA . LEU B 1 17 ? -0.294 -0.365 -8.836 1 98.25 17 LEU B CA 1
ATOM 788 C C . LEU B 1 17 ? 0.892 -1.005 -9.547 1 98.25 17 LEU B C 1
ATOM 790 O O . LEU B 1 17 ? 1.896 -1.339 -8.914 1 98.25 17 LEU B O 1
ATOM 794 N N . ALA B 1 18 ? 0.793 -1.142 -10.852 1 97.75 18 ALA B N 1
ATOM 795 C CA . ALA B 1 18 ? 1.886 -1.712 -11.633 1 97.75 18 ALA B CA 1
ATOM 796 C C . ALA B 1 18 ? 3.178 -0.927 -11.43 1 97.75 18 ALA B C 1
ATOM 798 O O . ALA B 1 18 ? 4.25 -1.515 -11.273 1 97.75 18 ALA B O 1
ATOM 799 N N . LYS B 1 19 ? 3.051 0.332 -11.398 1 97.25 19 LYS B N 1
ATOM 800 C CA . LYS B 1 19 ? 4.215 1.201 -11.242 1 97.25 19 LYS B CA 1
ATOM 801 C C . LYS B 1 19 ? 4.777 1.114 -9.828 1 97.25 19 LYS B C 1
ATOM 803 O O . LYS B 1 19 ? 5.973 1.337 -9.617 1 97.25 19 LYS B O 1
ATOM 808 N N . ALA B 1 20 ? 3.957 0.772 -8.844 1 97.75 20 ALA B N 1
ATOM 809 C CA . ALA B 1 20 ? 4.344 0.755 -7.438 1 97.75 20 ALA B CA 1
ATOM 810 C C . ALA B 1 20 ? 5.027 -0.56 -7.074 1 97.75 20 ALA B C 1
ATOM 812 O O . ALA B 1 20 ? 5.695 -0.654 -6.043 1 97.75 20 ALA B O 1
ATOM 813 N N . LEU B 1 21 ? 4.844 -1.603 -7.871 1 97.44 21 LEU B N 1
ATOM 814 C CA . LEU B 1 21 ? 5.383 -2.922 -7.566 1 97.44 21 LEU B CA 1
ATOM 815 C C . LEU B 1 21 ? 6.895 -2.953 -7.777 1 97.44 21 LEU B C 1
ATOM 817 O O . LEU B 1 21 ? 7.391 -2.479 -8.805 1 97.44 21 LEU B O 1
ATOM 821 N N . GLU B 1 22 ? 7.594 -3.51 -6.742 1 95.69 22 GLU B N 1
ATOM 822 C CA . GLU B 1 22 ? 9.031 -3.746 -6.852 1 95.69 22 GLU B CA 1
ATOM 823 C C . GLU B 1 22 ? 9.328 -4.887 -7.816 1 95.69 22 GLU B C 1
ATOM 825 O O . GLU B 1 22 ? 8.547 -5.828 -7.938 1 95.69 22 GLU B O 1
ATOM 830 N N . PHE B 1 23 ? 10.445 -4.773 -8.352 1 90.06 23 PHE B N 1
ATOM 831 C CA . PHE B 1 23 ? 10.891 -5.859 -9.219 1 90.06 23 PHE B CA 1
ATOM 832 C C . PHE B 1 23 ? 11.438 -7.02 -8.391 1 90.06 23 PHE B C 1
ATOM 834 O O . PHE B 1 23 ? 12.141 -6.805 -7.402 1 90.06 23 PHE B O 1
ATOM 841 N N . GLY B 1 24 ? 11.062 -8.219 -8.82 1 87.69 24 GLY B N 1
ATOM 842 C CA . GLY B 1 24 ? 11.648 -9.398 -8.195 1 87.69 24 GLY B CA 1
ATOM 843 C C . GLY B 1 24 ? 10.93 -9.812 -6.926 1 87.69 24 GLY B C 1
ATOM 844 O O . GLY B 1 24 ? 9.891 -9.234 -6.574 1 87.69 24 GLY B O 1
ATOM 845 N N . SER B 1 25 ? 11.461 -10.875 -6.301 1 90.44 25 SER B N 1
ATOM 846 C CA . SER B 1 25 ? 10.922 -11.383 -5.039 1 90.44 25 SER B CA 1
ATOM 847 C C . SER B 1 25 ? 11.578 -10.695 -3.846 1 90.44 25 SER B C 1
ATOM 849 O O . SER B 1 25 ? 12.781 -10.43 -3.855 1 90.44 25 SER B O 1
ATOM 851 N N . PRO B 1 26 ? 10.758 -10.453 -2.857 1 92 26 PRO B N 1
ATOM 852 C CA . PRO B 1 26 ? 11.328 -9.797 -1.678 1 92 26 PRO B CA 1
ATOM 853 C C . PRO B 1 26 ? 12.281 -10.695 -0.902 1 92 26 PRO B C 1
ATOM 855 O O . PRO B 1 26 ? 12.109 -11.914 -0.886 1 92 26 PRO B O 1
ATOM 858 N N . THR B 1 27 ? 13.281 -10.023 -0.391 1 90.5 27 THR B N 1
ATOM 859 C CA . THR B 1 27 ? 14.125 -10.664 0.614 1 90.5 27 THR B CA 1
ATOM 860 C C . THR B 1 27 ? 13.641 -10.32 2.021 1 90.5 27 THR B C 1
ATOM 862 O O . THR B 1 27 ? 12.664 -9.594 2.188 1 90.5 27 THR B O 1
ATOM 865 N N . LYS B 1 28 ? 14.305 -10.789 3.041 1 89.56 28 LYS B N 1
ATOM 866 C CA . LYS B 1 28 ? 13.906 -10.562 4.426 1 89.56 28 LYS B CA 1
ATOM 867 C C . LYS B 1 28 ? 14 -9.078 4.789 1 89.56 28 LYS B C 1
ATOM 869 O O . LYS B 1 28 ? 13.336 -8.617 5.723 1 89.56 28 LYS B O 1
ATOM 874 N N . ARG B 1 29 ? 14.781 -8.297 4.086 1 91.81 29 ARG B N 1
ATOM 875 C CA . ARG B 1 29 ? 14.984 -6.898 4.434 1 91.81 29 ARG B CA 1
ATOM 876 C C . ARG B 1 29 ? 14.32 -5.977 3.418 1 91.81 29 ARG B C 1
ATOM 878 O O . ARG B 1 29 ? 14.406 -4.754 3.527 1 91.81 29 ARG B O 1
ATOM 885 N N . SER B 1 30 ? 13.727 -6.605 2.533 1 93.94 30 SER B N 1
ATOM 886 C CA . SER B 1 30 ? 13.109 -5.82 1.469 1 93.94 30 SER B CA 1
ATOM 887 C C . SER B 1 30 ? 11.953 -4.977 2.002 1 93.94 30 SER B C 1
ATOM 889 O O . SER B 1 30 ? 11.211 -5.418 2.881 1 93.94 30 SER B O 1
ATOM 891 N N . LYS B 1 31 ? 11.875 -3.768 1.448 1 95.25 31 LYS B N 1
ATOM 892 C CA . LYS B 1 31 ? 10.719 -2.902 1.693 1 95.25 31 LYS B CA 1
ATOM 893 C C . LYS B 1 31 ? 10.062 -2.482 0.383 1 95.25 31 LYS B C 1
ATOM 895 O O . LYS B 1 31 ? 10.734 -2.361 -0.645 1 95.25 31 LYS B O 1
ATOM 900 N N . GLY B 1 32 ? 8.75 -2.318 0.447 1 96.81 32 GLY B N 1
ATOM 901 C CA . GLY B 1 32 ? 7.992 -1.944 -0.737 1 96.81 32 GLY B CA 1
ATOM 902 C C . GLY B 1 32 ? 6.832 -2.881 -1.026 1 96.81 32 GLY B C 1
ATOM 903 O O . GLY B 1 32 ? 6.48 -3.717 -0.192 1 96.81 32 GLY B O 1
ATOM 904 N N . LEU B 1 33 ? 6.156 -2.682 -2.096 1 97.69 33 LEU B N 1
ATOM 905 C CA . LEU B 1 33 ? 5.059 -3.512 -2.58 1 97.69 33 LEU B CA 1
ATOM 906 C C . LEU B 1 33 ? 5.559 -4.535 -3.594 1 97.69 33 LEU B C 1
ATOM 908 O O . LEU B 1 33 ? 6.312 -4.195 -4.508 1 97.69 33 LEU B O 1
ATOM 912 N N . PHE B 1 34 ? 5.121 -5.793 -3.375 1 97.31 34 PHE B N 1
ATOM 913 C CA . PHE B 1 34 ? 5.617 -6.875 -4.215 1 97.31 34 PHE B CA 1
ATOM 914 C C . PHE B 1 34 ? 4.469 -7.727 -4.734 1 97.31 34 PHE B C 1
ATOM 916 O O . PHE B 1 34 ? 3.449 -7.883 -4.062 1 97.31 34 PHE B O 1
ATOM 923 N N . LEU B 1 35 ? 4.652 -8.219 -5.891 1 96.44 35 LEU B N 1
ATOM 924 C CA . LEU B 1 35 ? 3.852 -9.289 -6.465 1 96.44 35 LEU B CA 1
ATOM 925 C C . LEU B 1 35 ? 4.742 -10.422 -6.965 1 96.44 35 LEU B C 1
ATOM 927 O O . LEU B 1 35 ? 4.988 -10.539 -8.164 1 96.44 35 LEU B O 1
ATOM 931 N N . PRO B 1 36 ? 5.164 -11.211 -5.98 1 91.81 36 PRO B N 1
ATOM 932 C CA . PRO B 1 36 ? 6.094 -12.258 -6.391 1 91.81 36 PRO B CA 1
ATOM 933 C C . PRO B 1 36 ? 5.438 -13.32 -7.277 1 91.81 36 PRO B C 1
ATOM 935 O O . PRO B 1 36 ? 4.258 -13.633 -7.094 1 91.81 36 PRO B O 1
ATOM 938 N N . MET B 1 37 ? 6.184 -13.75 -8.172 1 87.31 37 MET B N 1
ATOM 939 C CA . MET B 1 37 ? 5.719 -14.867 -8.984 1 87.31 37 MET B CA 1
ATOM 940 C C . MET B 1 37 ? 5.785 -16.172 -8.195 1 87.31 37 MET B C 1
ATOM 942 O O . MET B 1 37 ? 6.809 -16.484 -7.586 1 87.31 37 MET B O 1
ATOM 946 N N . ARG B 1 38 ? 4.668 -16.859 -8.133 1 85.31 38 ARG B N 1
ATOM 947 C CA . ARG B 1 38 ? 4.594 -18.172 -7.469 1 85.31 38 ARG B CA 1
ATOM 948 C C . ARG B 1 38 ? 4.305 -19.281 -8.477 1 85.31 38 ARG B C 1
ATOM 950 O O . ARG B 1 38 ? 3.574 -19.062 -9.445 1 85.31 38 ARG B O 1
ATOM 957 N N . PHE B 1 39 ? 4.98 -20.359 -8.289 1 86.25 39 PHE B N 1
ATOM 958 C CA . PHE B 1 39 ? 4.777 -21.5 -9.172 1 86.25 39 PHE B CA 1
ATOM 959 C C . PHE B 1 39 ? 4.457 -22.766 -8.359 1 86.25 39 PHE B C 1
ATOM 961 O O . PHE B 1 39 ? 4.984 -22.953 -7.266 1 86.25 39 PHE B O 1
ATOM 968 N N . ASN B 1 40 ? 3.451 -23.516 -8.945 1 83.5 40 ASN B N 1
ATOM 969 C CA . ASN B 1 40 ? 3.236 -24.859 -8.406 1 83.5 40 ASN B CA 1
ATOM 970 C C . ASN B 1 40 ? 4.367 -25.812 -8.789 1 83.5 40 ASN B C 1
ATOM 972 O O . ASN B 1 40 ? 4.523 -26.156 -9.961 1 83.5 40 ASN B O 1
ATOM 976 N N . ILE B 1 41 ? 5.094 -26.172 -7.781 1 84.88 41 ILE B N 1
ATOM 977 C CA . ILE B 1 41 ? 6.285 -26.969 -8.062 1 84.88 41 ILE B CA 1
ATOM 978 C C . ILE B 1 41 ? 5.887 -28.312 -8.672 1 84.88 41 ILE B C 1
ATOM 980 O O . ILE B 1 41 ? 6.625 -28.875 -9.484 1 84.88 41 ILE B O 1
ATOM 984 N N . LYS B 1 42 ? 4.738 -28.766 -8.336 1 88 42 LYS B N 1
ATOM 985 C CA . LYS B 1 42 ? 4.285 -30.062 -8.812 1 88 42 LYS B CA 1
ATOM 986 C C . LYS B 1 42 ? 3.816 -29.984 -10.258 1 88 42 LYS B C 1
ATOM 988 O O . LYS B 1 42 ? 4.07 -30.906 -11.047 1 88 42 LYS B O 1
ATOM 993 N N . THR B 1 43 ? 3.168 -28.922 -10.641 1 87.69 43 THR B N 1
ATOM 994 C CA . THR B 1 43 ? 2.543 -28.859 -11.961 1 87.69 43 THR B CA 1
ATOM 995 C C . THR B 1 43 ? 3.307 -27.891 -12.867 1 87.69 43 THR B C 1
ATOM 997 O O . THR B 1 43 ? 3.176 -27.953 -14.094 1 87.69 43 THR B O 1
ATOM 1000 N N . GLY B 1 44 ? 4.051 -27.047 -12.305 1 85.31 44 GLY B N 1
ATOM 1001 C CA . GLY B 1 44 ? 4.762 -26.031 -13.07 1 85.31 44 GLY B CA 1
ATOM 1002 C C . GLY B 1 44 ? 3.893 -24.844 -13.438 1 85.31 44 GLY B C 1
ATOM 1003 O O . GLY B 1 44 ? 4.359 -23.906 -14.094 1 85.31 44 GLY B O 1
ATOM 1004 N N . GLU B 1 45 ? 2.666 -24.859 -12.961 1 87 45 GLU B N 1
ATOM 1005 C CA . GLU B 1 45 ? 1.739 -23.781 -13.281 1 87 45 GLU B CA 1
ATOM 1006 C C . GLU B 1 45 ? 1.896 -22.609 -12.32 1 87 45 GLU B C 1
ATOM 1008 O O . GLU B 1 45 ? 2.256 -22.797 -11.156 1 87 45 GLU B O 1
ATOM 1013 N N . PRO B 1 46 ? 1.633 -21.375 -12.922 1 87.25 46 PRO B N 1
ATOM 1014 C CA . PRO B 1 46 ? 1.674 -20.234 -12.016 1 87.25 46 PRO B CA 1
ATOM 1015 C C . PRO B 1 46 ? 0.672 -20.344 -10.867 1 87.25 46 PRO B C 1
ATOM 1017 O O . PRO B 1 46 ? -0.444 -20.844 -11.07 1 87.25 46 PRO B O 1
ATOM 1020 N N . GLY B 1 47 ? 1.214 -19.953 -9.727 1 89.31 47 GLY B N 1
ATOM 1021 C CA . GLY B 1 47 ? 0.373 -19.984 -8.539 1 89.31 47 GLY B CA 1
ATOM 1022 C C . GLY B 1 47 ? -0.5 -18.766 -8.391 1 89.31 47 GLY B C 1
ATOM 1023 O O . GLY B 1 47 ? -0.782 -18.062 -9.367 1 89.31 47 GLY B O 1
ATOM 1024 N N . THR B 1 48 ? -1.092 -18.562 -7.207 1 92.44 48 THR B N 1
ATOM 1025 C CA . THR B 1 48 ? -1.989 -17.469 -6.875 1 92.44 48 THR B CA 1
ATOM 1026 C C . THR B 1 48 ? -1.225 -16.141 -6.805 1 92.44 48 THR B C 1
ATOM 1028 O O . THR B 1 48 ? -0.126 -16.094 -6.246 1 92.44 48 THR B O 1
ATOM 1031 N N . ASP B 1 49 ? -1.777 -15.125 -7.52 1 94 49 ASP B N 1
ATOM 1032 C CA . ASP B 1 49 ? -1.211 -13.789 -7.402 1 94 49 ASP B CA 1
ATOM 1033 C C . ASP B 1 49 ? -1.565 -13.156 -6.059 1 94 49 ASP B C 1
ATOM 1035 O O . ASP B 1 49 ? -2.742 -13.039 -5.711 1 94 49 ASP B O 1
ATOM 1039 N N . ILE B 1 50 ? -0.532 -12.812 -5.281 1 94.75 50 ILE B N 1
ATOM 1040 C CA . ILE B 1 50 ? -0.719 -12.164 -3.988 1 94.75 50 ILE B CA 1
ATOM 1041 C C . ILE B 1 50 ? 0.161 -10.922 -3.9 1 94.75 50 ILE B C 1
ATOM 1043 O O . ILE B 1 50 ? 1.387 -11.008 -4.004 1 94.75 50 ILE B O 1
ATOM 1047 N N . VAL B 1 51 ? -0.541 -9.805 -3.771 1 96.94 51 VAL B N 1
ATOM 1048 C CA . VAL B 1 51 ? 0.229 -8.594 -3.516 1 96.94 51 VAL B CA 1
ATOM 1049 C C . VAL B 1 51 ? 0.597 -8.516 -2.035 1 96.94 51 VAL B C 1
ATOM 1051 O O . VAL B 1 51 ? -0.254 -8.719 -1.166 1 96.94 51 VAL B O 1
ATOM 1054 N N . GLN B 1 52 ? 1.812 -8.25 -1.787 1 96.56 52 GLN B N 1
ATOM 1055 C CA . GLN B 1 52 ? 2.238 -8.164 -0.394 1 96.56 52 GLN B CA 1
ATOM 1056 C C . GLN B 1 52 ? 2.99 -6.867 -0.125 1 96.56 52 GLN B C 1
ATOM 1058 O O . GLN B 1 52 ? 3.711 -6.367 -0.993 1 96.56 52 GLN B O 1
ATOM 1063 N N . LEU B 1 53 ? 2.822 -6.414 1.07 1 97.81 53 LEU B N 1
ATOM 1064 C CA . LEU B 1 53 ? 3.502 -5.211 1.545 1 97.81 53 LEU B CA 1
ATOM 1065 C C . LEU B 1 53 ? 4.562 -5.562 2.58 1 97.81 53 LEU B C 1
ATOM 1067 O O . LEU B 1 53 ? 4.297 -6.312 3.521 1 97.81 53 LEU B O 1
ATOM 1071 N N . HIS B 1 54 ? 5.793 -5.145 2.285 1 97.62 54 HIS B N 1
ATOM 1072 C CA . HIS B 1 54 ? 6.871 -5.176 3.268 1 97.62 54 HIS B CA 1
ATOM 1073 C C . HIS B 1 54 ? 7.16 -3.783 3.818 1 97.62 54 HIS B C 1
ATOM 1075 O O . HIS B 1 54 ? 7.758 -2.953 3.133 1 97.62 54 HIS B O 1
ATOM 1081 N N . SER B 1 55 ? 6.668 -3.561 4.988 1 97.25 55 SER B N 1
ATOM 1082 C CA . SER B 1 55 ? 6.77 -2.242 5.609 1 97.25 55 SER B CA 1
ATOM 1083 C C . SER B 1 55 ? 6.414 -2.301 7.09 1 97.25 55 SER B C 1
ATOM 1085 O O . SER B 1 55 ? 5.59 -3.117 7.504 1 97.25 55 SER B O 1
ATOM 1087 N N . GLY B 1 56 ? 6.969 -1.395 7.898 1 95.75 56 GLY B N 1
ATOM 1088 C CA . GLY B 1 56 ? 6.652 -1.331 9.312 1 95.75 56 GLY B CA 1
ATOM 1089 C C . GLY B 1 56 ? 6.898 -2.639 10.039 1 95.75 56 GLY B C 1
ATOM 1090 O O . GLY B 1 56 ? 7.984 -3.213 9.945 1 95.75 56 GLY B O 1
ATOM 1091 N N . GLU B 1 57 ? 5.891 -3.086 10.672 1 95.75 57 GLU B N 1
ATOM 1092 C CA . GLU B 1 57 ? 6.008 -4.324 11.438 1 95.75 57 GLU B CA 1
ATOM 1093 C C . GLU B 1 57 ? 6.023 -5.539 10.516 1 95.75 57 GLU B C 1
ATOM 1095 O O . GLU B 1 57 ? 6.309 -6.656 10.961 1 95.75 57 GLU B O 1
ATOM 1100 N N . PHE B 1 58 ? 5.797 -5.348 9.289 1 94.44 58 PHE B N 1
ATOM 1101 C CA . PHE B 1 58 ? 5.66 -6.469 8.367 1 94.44 58 PHE B CA 1
ATOM 1102 C C . PHE B 1 58 ? 6.914 -6.629 7.516 1 94.44 58 PHE B C 1
ATOM 1104 O O . PHE B 1 58 ? 6.848 -7.117 6.387 1 94.44 58 PHE B O 1
ATOM 1111 N N . ILE B 1 59 ? 7.98 -6.184 7.988 1 86.06 59 ILE B N 1
ATOM 1112 C CA . ILE B 1 59 ? 9.25 -6.453 7.32 1 86.06 59 ILE B CA 1
ATOM 1113 C C . ILE B 1 59 ? 9.578 -7.938 7.414 1 86.06 59 ILE B C 1
ATOM 1115 O O . ILE B 1 59 ? 9.266 -8.586 8.414 1 86.06 59 ILE B O 1
ATOM 1119 N N . GLY B 1 60 ? 10.227 -8.547 6.375 1 85.94 60 GLY B N 1
ATOM 1120 C CA . GLY B 1 60 ? 10.5 -9.969 6.359 1 85.94 60 GLY B CA 1
ATOM 1121 C C . GLY B 1 60 ? 9.5 -10.766 5.543 1 85.94 60 GLY B C 1
ATOM 1122 O O . GLY B 1 60 ? 9.555 -10.773 4.312 1 85.94 60 GLY B O 1
ATOM 1123 N N . SER B 1 61 ? 8.43 -11.188 6.309 1 86.69 61 SER B N 1
ATOM 1124 C CA . SER B 1 61 ? 7.48 -12.078 5.641 1 86.69 61 SER B CA 1
ATOM 1125 C C . SER B 1 61 ? 6.461 -11.281 4.832 1 86.69 61 SER B C 1
ATOM 1127 O O . SER B 1 61 ? 5.777 -11.844 3.969 1 86.69 61 SER B O 1
ATOM 1129 N N . GLY B 1 62 ? 6.449 -9.992 5.043 1 93.38 62 GLY B N 1
ATOM 1130 C CA . GLY B 1 62 ? 5.438 -9.188 4.379 1 93.38 62 GLY B CA 1
ATOM 1131 C C . GLY B 1 62 ? 4.031 -9.461 4.879 1 93.38 62 GLY B C 1
ATOM 1132 O O . GLY B 1 62 ? 3.836 -10.289 5.777 1 93.38 62 GLY B O 1
ATOM 1133 N N . VAL B 1 63 ? 3.115 -8.688 4.395 1 96 63 VAL B N 1
ATOM 1134 C CA . VAL B 1 63 ? 1.694 -8.875 4.676 1 96 63 VAL B CA 1
ATOM 1135 C C . VAL B 1 63 ? 0.891 -8.742 3.385 1 96 63 VAL B C 1
ATOM 1137 O O . VAL B 1 63 ? 1.192 -7.898 2.541 1 96 63 VAL B O 1
ATOM 1140 N N . MET B 1 64 ? -0.1 -9.625 3.297 1 96 64 MET B N 1
ATOM 1141 C CA . MET B 1 64 ? -0.972 -9.555 2.127 1 96 64 MET B CA 1
ATOM 1142 C C . MET B 1 64 ? -1.831 -8.297 2.164 1 96 64 MET B C 1
ATOM 1144 O O . MET B 1 64 ? -2.342 -7.918 3.219 1 96 64 MET B O 1
ATOM 1148 N N . VAL B 1 65 ? -1.976 -7.688 0.958 1 96.31 65 VAL B N 1
ATOM 1149 C CA . VAL B 1 65 ? -2.85 -6.527 0.824 1 96.31 65 VAL B CA 1
ATOM 1150 C C . VAL B 1 65 ? -4.188 -6.957 0.225 1 96.31 65 VAL B C 1
ATOM 1152 O O . VAL B 1 65 ? -4.227 -7.723 -0.739 1 96.31 65 VAL B O 1
ATOM 1155 N N 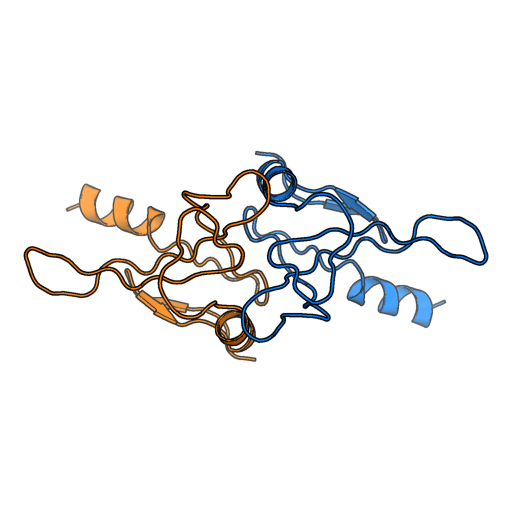. ASP B 1 66 ? -5.262 -6.398 0.791 1 96.62 66 ASP B N 1
ATOM 1156 C CA . ASP B 1 66 ? -6.598 -6.84 0.398 1 96.62 66 ASP B CA 1
ATOM 1157 C C . ASP B 1 66 ? -7.191 -5.914 -0.661 1 96.62 66 ASP B C 1
ATOM 1159 O O . ASP B 1 66 ? -8.039 -6.332 -1.454 1 96.62 66 ASP B O 1
ATOM 1163 N N . TYR B 1 67 ? -6.777 -4.723 -0.656 1 98.06 67 TYR B N 1
ATOM 1164 C CA . TYR B 1 67 ? -7.344 -3.713 -1.546 1 98.06 67 TYR B CA 1
ATOM 1165 C C . TYR B 1 67 ? -6.238 -2.943 -2.266 1 98.06 67 TYR B C 1
ATOM 1167 O O . TYR B 1 67 ? -5.191 -2.658 -1.682 1 98.06 67 TYR B O 1
ATOM 1175 N N . CYS B 1 68 ? -6.5 -2.605 -3.512 1 98.5 68 CYS B N 1
ATOM 1176 C CA . CYS B 1 68 ? -5.57 -1.746 -4.234 1 98.5 68 CYS B CA 1
ATOM 1177 C C . CYS B 1 68 ? -5.508 -0.359 -3.605 1 98.5 68 CYS B C 1
ATOM 1179 O O . CYS B 1 68 ? -6.531 0.318 -3.484 1 98.5 68 CYS B O 1
ATOM 1181 N N . PRO B 1 69 ? -4.355 0.056 -3.305 1 98.19 69 PRO B N 1
ATOM 1182 C CA . PRO B 1 69 ? -4.27 1.356 -2.635 1 98.19 69 PRO B CA 1
ATOM 1183 C C . PRO B 1 69 ? -4.492 2.527 -3.59 1 98.19 69 PRO B C 1
ATOM 1185 O O . PRO B 1 69 ? -4.586 3.678 -3.152 1 98.19 69 PRO B O 1
ATOM 1188 N N . PHE B 1 70 ? -4.691 2.303 -4.824 1 98 70 PHE B N 1
ATOM 1189 C CA . PHE B 1 70 ? -4.789 3.379 -5.805 1 98 70 PHE B CA 1
ATOM 1190 C C . PHE B 1 70 ? -6.188 3.432 -6.414 1 98 70 PHE B C 1
ATOM 1192 O O . PHE B 1 70 ? -6.742 4.512 -6.609 1 98 70 PHE B O 1
ATOM 1199 N N . CYS B 1 71 ? -6.727 2.252 -6.688 1 97.94 71 CYS B N 1
ATOM 1200 C CA . CYS B 1 71 ? -8.023 2.289 -7.352 1 97.94 71 CYS B CA 1
ATOM 1201 C C . CYS B 1 71 ? -9.117 1.767 -6.43 1 97.94 71 CYS B C 1
ATOM 1203 O O . CYS B 1 71 ? -10.305 1.812 -6.777 1 97.94 71 CYS B O 1
ATOM 1205 N N . GLY B 1 72 ? -8.773 1.176 -5.301 1 97.69 72 GLY B N 1
ATOM 1206 C CA . GLY B 1 72 ? -9.734 0.831 -4.262 1 97.69 72 GLY B CA 1
ATOM 1207 C C . GLY B 1 72 ? -10.367 -0.533 -4.465 1 97.69 72 GLY B C 1
ATOM 1208 O O . GLY B 1 72 ? -11.133 -1 -3.617 1 97.69 72 GLY B O 1
ATOM 1209 N N . GLN B 1 73 ? -9.992 -1.209 -5.5 1 98.25 73 GLN B N 1
ATOM 1210 C CA . GLN B 1 73 ? -10.602 -2.502 -5.801 1 98.25 73 GLN B CA 1
ATOM 1211 C C . GLN B 1 73 ? -10.133 -3.568 -4.812 1 98.25 73 GLN B C 1
ATOM 1213 O O . GLN B 1 73 ? -8.992 -3.539 -4.352 1 98.25 73 GLN B O 1
ATOM 1218 N N . ASP B 1 74 ? -11 -4.562 -4.52 1 97.12 74 ASP B N 1
ATOM 1219 C CA . ASP B 1 74 ? -10.625 -5.785 -3.812 1 97.12 74 ASP B CA 1
ATOM 1220 C C . ASP B 1 74 ? -9.648 -6.617 -4.645 1 97.12 74 ASP B C 1
ATOM 1222 O O . ASP B 1 74 ? -9.961 -7.012 -5.77 1 97.12 74 ASP B O 1
ATOM 1226 N N . ILE B 1 75 ? -8.508 -6.895 -4.07 1 97.19 75 ILE B N 1
ATOM 1227 C CA . ILE B 1 75 ? -7.52 -7.621 -4.855 1 97.19 75 ILE B CA 1
ATOM 1228 C C . ILE B 1 75 ? -7.109 -8.898 -4.117 1 97.19 75 ILE B C 1
ATOM 1230 O O . ILE B 1 75 ? -6.074 -9.492 -4.43 1 97.19 75 ILE B O 1
ATOM 1234 N N . ASP B 1 76 ? -7.824 -9.312 -3.074 1 95.94 76 ASP B N 1
ATOM 1235 C CA . ASP B 1 76 ? -7.598 -10.562 -2.354 1 95.94 76 ASP B CA 1
ATOM 1236 C C . ASP B 1 76 ? -7.957 -11.766 -3.221 1 95.94 76 ASP B C 1
ATOM 1238 O O . ASP B 1 76 ? -9.133 -12.109 -3.359 1 95.94 76 ASP B O 1
ATOM 1242 N N . THR B 1 77 ? -7 -12.359 -3.758 1 94.12 77 THR B N 1
ATOM 1243 C CA . THR B 1 77 ? -7.219 -13.508 -4.629 1 94.12 77 THR B CA 1
ATOM 1244 C C . THR B 1 77 ? -7.176 -14.805 -3.83 1 94.12 77 THR B C 1
ATOM 1246 O O . THR B 1 77 ? -7.328 -15.891 -4.391 1 94.12 77 THR B O 1
ATOM 1249 N N . VAL B 1 78 ? -6.926 -14.797 -2.557 1 89.12 78 VAL B N 1
ATOM 1250 C CA . VAL B 1 78 ? -6.75 -15.977 -1.72 1 89.12 78 VAL B CA 1
ATOM 1251 C C . VAL B 1 78 ? -8.086 -16.375 -1.088 1 89.12 78 VAL B C 1
ATOM 1253 O O . VAL B 1 78 ? -8.461 -17.547 -1.091 1 89.12 78 VAL B O 1
ATOM 1256 N N . SER B 1 79 ? -8.844 -15.461 -0.405 1 78.44 79 SER B N 1
ATOM 1257 C CA . SER B 1 79 ? -10.055 -15.742 0.349 1 78.44 79 SER B CA 1
ATOM 1258 C C . SER B 1 79 ? -11.141 -16.328 -0.552 1 78.44 79 SER B C 1
ATOM 1260 O O . SER B 1 79 ? -11.961 -17.141 -0.104 1 78.44 79 SER B O 1
ATOM 1262 N N . HIS B 1 80 ? -11.336 -15.812 -1.731 1 61.47 80 HIS B N 1
ATOM 1263 C CA . HIS B 1 80 ? -12.43 -16.359 -2.529 1 61.47 80 HIS B CA 1
ATOM 1264 C C . HIS B 1 80 ? -12.086 -17.766 -3.025 1 61.47 80 HIS B C 1
ATOM 1266 O O . HIS B 1 80 ? -12.961 -18.484 -3.516 1 61.47 80 HIS B O 1
ATOM 1272 N N . GLN B 1 81 ? -10.836 -17.969 -3.082 1 58.78 81 GLN B N 1
ATOM 1273 C CA . GLN B 1 81 ? -10.508 -19.328 -3.533 1 58.78 81 GLN B CA 1
ATOM 1274 C C . GLN B 1 81 ? -10.984 -20.375 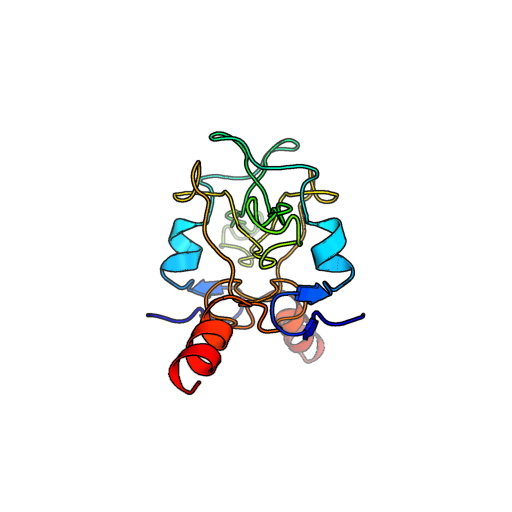-2.529 1 58.78 81 GLN B C 1
ATOM 1276 O O . GLN B 1 81 ? -11.359 -21.484 -2.91 1 58.78 81 GLN B O 1
ATOM 1281 N N . LYS B 1 82 ? -10.992 -20.016 -1.29 1 51 82 LYS B N 1
ATOM 1282 C CA . LYS B 1 82 ? -11.391 -21.031 -0.312 1 51 82 LYS B CA 1
ATOM 1283 C C . LYS B 1 82 ? -12.852 -21.422 -0.495 1 51 82 LYS B C 1
ATOM 1285 O O . LYS B 1 82 ? -13.227 -22.562 -0.234 1 51 82 LYS B O 1
ATOM 1290 N N . HIS B 1 83 ? -13.617 -20.469 -0.81 1 46.69 83 HIS B N 1
ATOM 1291 C CA . HIS B 1 83 ? -15.016 -20.906 -0.85 1 46.69 83 HIS B CA 1
ATOM 1292 C C . HIS B 1 83 ? -15.258 -21.859 -2.008 1 46.69 83 HIS B C 1
ATOM 1294 O O . HIS B 1 83 ? -16.234 -22.625 -1.995 1 46.69 83 HIS B O 1
ATOM 1300 N N . SER B 1 84 ? -14.562 -21.594 -3.027 1 44.12 84 SER B N 1
ATOM 1301 C CA . SER B 1 84 ? -14.922 -22.5 -4.117 1 44.12 84 SER B CA 1
ATOM 1302 C C . SER B 1 84 ? -14.484 -23.922 -3.812 1 44.12 84 SER B C 1
ATOM 1304 O O . SER B 1 84 ? -15.125 -24.875 -4.258 1 44.12 84 SER B O 1
ATOM 1306 N N . LYS B 1 85 ? -13.289 -24.141 -3.248 1 44.19 85 LYS B N 1
ATOM 1307 C CA . LYS B 1 85 ? -12.914 -25.531 -3.092 1 44.19 85 LYS B CA 1
ATOM 1308 C C . LYS B 1 85 ? -13.836 -26.234 -2.1 1 44.19 85 LYS B C 1
ATOM 1310 O O . LYS B 1 85 ? -13.875 -27.469 -2.045 1 44.19 85 LYS B O 1
ATOM 1315 N N . ALA B 1 86 ? -14.352 -25.547 -1.096 1 43.91 86 ALA B N 1
ATOM 1316 C CA . ALA B 1 86 ? -15.156 -26.281 -0.126 1 43.91 86 ALA B CA 1
ATOM 1317 C C . ALA B 1 86 ? -16.422 -26.828 -0.771 1 43.91 86 ALA B C 1
ATOM 1319 O O . ALA B 1 86 ? -17 -27.812 -0.302 1 43.91 86 ALA B O 1
ATOM 1320 N N . ASN B 1 87 ? -16.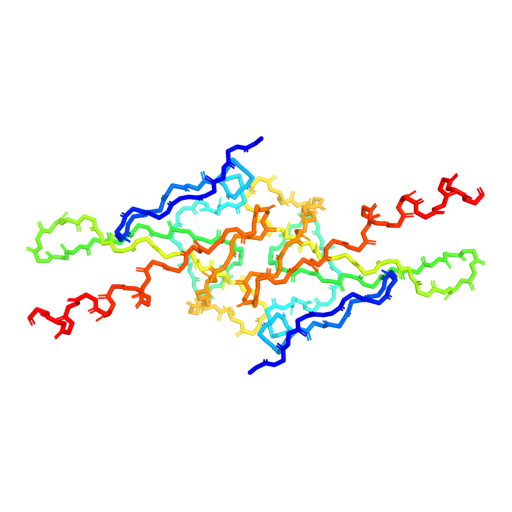828 -26.141 -1.678 1 40.84 87 ASN B N 1
ATOM 1321 C CA . ASN B 1 87 ? -18.094 -26.656 -2.201 1 40.84 87 ASN B CA 1
ATOM 1322 C C . ASN B 1 87 ? -17.859 -27.719 -3.266 1 40.84 87 ASN B C 1
ATOM 1324 O O . ASN B 1 87 ? -18.812 -28.188 -3.898 1 40.84 87 ASN B O 1
ATOM 1328 N N . GLU B 1 88 ? -16.578 -27.812 -3.609 1 37.22 88 GLU B N 1
ATOM 1329 C CA . GLU B 1 88 ? -16.453 -28.953 -4.512 1 37.22 88 GLU B CA 1
ATOM 1330 C C . GLU B 1 88 ? -16.188 -30.234 -3.734 1 37.22 88 GLU B C 1
ATOM 1332 O O . GLU B 1 88 ? -15.492 -30.234 -2.717 1 37.22 88 GLU B O 1
#

Organism: NCBI:txid471575

Secondary structure (DSSP, 8-state):
-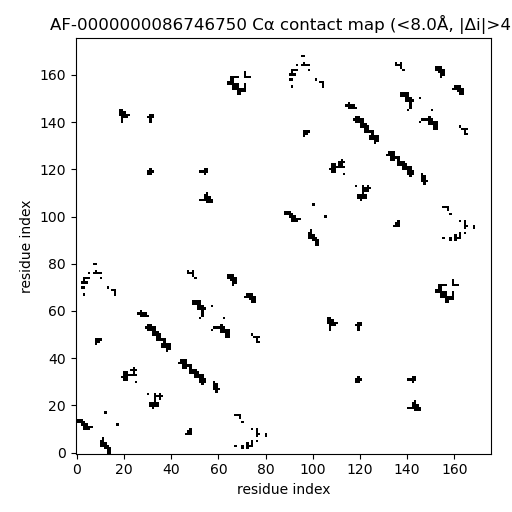PPPEEETTEEEPPHHHHHHBPSS---TT--EEE----B-TTT--B-----EEE-GGGTTT-EE--B-TTT--B---SHHHHHHHHT-/-PPPEEETTEEEPPHHHHHHBPSS---TT--EEE----B-TTT--B-----EEE-GGGTTT-EE--B-TTT--B---SHHHHHHHHT-

Solvent-accessible surface area (backbone atoms only — not comparable to full-atom values): 9516 Å² total; per-residue (Å²): 132,69,64,51,42,71,57,75,39,39,70,47,70,17,64,68,55,58,44,32,35,34,83,63,68,79,48,62,80,38,53,18,33,32,59,44,88,40,64,33,83,90,76,67,41,76,43,61,43,51,43,28,37,14,18,43,74,25,48,39,86,36,38,78,39,36,17,35,32,71,74,44,36,74,49,55,32,62,71,64,51,53,59,55,58,69,74,98,132,68,63,52,44,70,57,76,39,39,68,47,70,17,65,66,55,57,43,30,36,36,85,64,69,80,48,62,81,38,53,17,33,31,59,42,87,41,64,33,84,89,76,67,41,75,42,60,43,50,44,29,37,12,19,44,75,25,48,40,84,35,38,80,38,35,17,35,32,71,73,43,35,73,49,53,33,62,71,65,50,54,59,55,58,69,74,96

pLDDT: mean 88.57, std 14.95, range [37.09, 98.5]

Foldseek 3Di:
DDDWDDDQLDIDHDPVVVVQADPEDDAQQDAGKHFHWDADPVPRHTGGTFIFGADDPQRGVTHTDQADPPRGHGGPNPVVNVVVVVVD/DDDWDDDQLDIDHDPVVVVQADPEDDAQQDAGKHFHWDADPVPRHTGGTFIFGADDPQRGVTHTDQADPPRGHGGPNPVVNVVVVVVD

Sequence (176 aa):
MNKCQKNGNKLTVCSALAKALEFGSPTKRSKGLFLPMRFNIKTGEPGTDIVQLHSGEFIGSGVMVDYCPFCGQDIDTVSHQKHSKANEMNKCQKNGNKLTVCSALAKALEFGSPTKRSKGLFLPMRFNIKTGEPGTDIVQLHSGEFIGSGVMVDYCPFCGQDIDTVSHQKHSKANE

Radius of gyration: 17.41 Å; Cα contacts (8 Å, |Δi|>4): 391; chains: 2; bounding box: 34×60×30 Å